Protein AF-A3JAT8-F1 (afdb_monomer)

Secondary structure (DSSP, 8-state):
--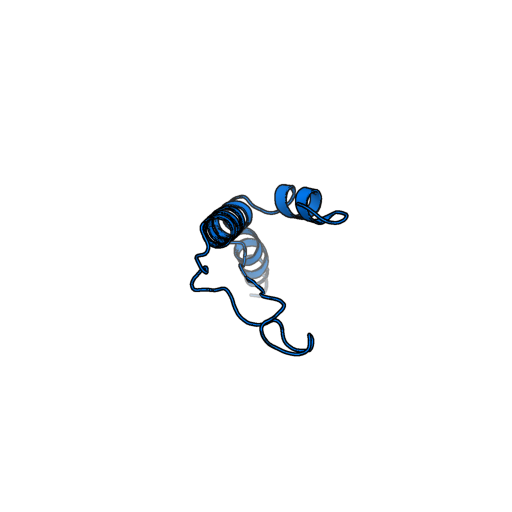-TTHHHHHHTS-HHHHHHHHHHHHHHHTT---TT-EEPTTSSSTTSEE-----HHHHHHHHTTS----

Structure (mmCIF, N/CA/C/O backbone):
data_AF-A3JAT8-F1
#
_entry.id   AF-A3JAT8-F1
#
loop_
_atom_site.group_PDB
_atom_site.id
_atom_site.type_symbol
_atom_site.label_atom_id
_atom_site.label_alt_id
_atom_site.label_comp_id
_atom_site.label_asym_id
_atom_site.label_entity_id
_atom_site.label_seq_id
_atom_site.pdbx_PDB_ins_code
_atom_site.Cartn_x
_atom_site.Cartn_y
_atom_site.Cartn_z
_atom_site.occupancy
_atom_site.B_iso_or_equiv
_atom_site.auth_seq_id
_atom_site.auth_comp_id
_atom_site.auth_asym_id
_atom_site.auth_atom_id
_atom_site.pdbx_PDB_model_num
ATOM 1 N N . MET A 1 1 ? -8.514 9.651 -2.818 1.00 86.69 1 MET A N 1
ATOM 2 C CA . MET A 1 1 ? -7.537 10.755 -2.973 1.00 86.69 1 MET A CA 1
ATOM 3 C C . MET A 1 1 ? -6.146 10.186 -2.729 1.00 86.69 1 MET A C 1
ATOM 5 O O . MET A 1 1 ? -6.020 9.368 -1.831 1.00 86.69 1 MET A O 1
ATOM 9 N N . TRP A 1 2 ? -5.140 10.563 -3.521 1.00 93.12 2 TRP A N 1
ATOM 10 C CA . TRP A 1 2 ? -3.739 10.178 -3.294 1.00 93.12 2 TRP A CA 1
ATOM 11 C C . TRP A 1 2 ? -3.002 11.315 -2.584 1.00 93.12 2 TRP A C 1
ATOM 13 O O . TRP A 1 2 ? -3.287 12.476 -2.869 1.00 93.12 2 TRP A O 1
ATOM 23 N N . ILE A 1 3 ? -2.061 10.994 -1.695 1.00 95.56 3 ILE A N 1
ATOM 24 C CA . ILE A 1 3 ? -1.272 11.984 -0.946 1.00 95.56 3 ILE A CA 1
ATOM 25 C C . ILE A 1 3 ? 0.193 11.889 -1.388 1.00 95.56 3 ILE A C 1
ATOM 27 O O . ILE A 1 3 ? 0.746 10.793 -1.472 1.00 95.56 3 ILE A O 1
ATOM 31 N N . GLY A 1 4 ? 0.824 13.033 -1.672 1.00 96.19 4 GLY A N 1
ATOM 32 C CA . GLY A 1 4 ? 2.245 13.103 -2.026 1.00 96.19 4 GLY A CA 1
ATOM 33 C C . GLY A 1 4 ? 2.613 12.278 -3.266 1.00 96.19 4 GLY A C 1
ATOM 34 O O . GLY A 1 4 ? 1.940 12.346 -4.296 1.00 96.19 4 GLY A O 1
ATOM 35 N N . SER A 1 5 ? 3.693 11.498 -3.169 1.00 97.00 5 SER A N 1
ATOM 36 C CA . SER A 1 5 ? 4.193 10.632 -4.247 1.00 97.00 5 SER A CA 1
ATOM 37 C C . SER A 1 5 ? 3.485 9.278 -4.347 1.00 97.00 5 SER A C 1
ATOM 39 O O . SER A 1 5 ? 3.725 8.565 -5.316 1.00 97.00 5 SER A O 1
ATOM 41 N N . ALA A 1 6 ? 2.560 8.941 -3.436 1.00 94.88 6 ALA A N 1
ATOM 42 C CA . ALA A 1 6 ? 2.030 7.582 -3.277 1.00 94.88 6 ALA A CA 1
ATOM 43 C C . ALA A 1 6 ? 1.530 6.932 -4.582 1.00 94.88 6 ALA A C 1
ATOM 45 O O . ALA A 1 6 ? 1.800 5.762 -4.835 1.00 94.88 6 ALA A O 1
ATOM 46 N N . LYS A 1 7 ? 0.841 7.692 -5.448 1.00 95.56 7 LYS A N 1
ATOM 47 C CA . LYS A 1 7 ? 0.391 7.177 -6.755 1.00 95.56 7 LYS A CA 1
ATOM 48 C C . LYS A 1 7 ? 1.561 6.893 -7.698 1.00 95.56 7 LYS A C 1
ATOM 50 O O . LYS A 1 7 ? 1.542 5.892 -8.403 1.00 95.56 7 LYS A O 1
ATOM 55 N N . LYS A 1 8 ? 2.539 7.801 -7.756 1.00 97.00 8 LYS A N 1
ATOM 56 C CA . LYS A 1 8 ? 3.708 7.669 -8.637 1.00 97.00 8 LYS A CA 1
ATOM 57 C C . LYS A 1 8 ? 4.553 6.472 -8.213 1.00 97.00 8 LYS A C 1
ATOM 59 O O . LYS A 1 8 ? 4.929 5.682 -9.070 1.00 97.00 8 LYS A O 1
ATOM 64 N N . ASP A 1 9 ? 4.765 6.320 -6.909 1.00 96.31 9 ASP A N 1
ATOM 65 C CA . ASP A 1 9 ? 5.548 5.222 -6.346 1.00 96.31 9 ASP A CA 1
ATOM 66 C C . ASP A 1 9 ? 4.867 3.878 -6.620 1.00 96.31 9 ASP A C 1
ATOM 68 O O . ASP A 1 9 ? 5.531 2.952 -7.068 1.00 96.31 9 ASP A O 1
ATOM 72 N N . LEU A 1 10 ? 3.539 3.788 -6.458 1.00 94.44 10 LEU A N 1
ATOM 73 C CA . LEU A 1 10 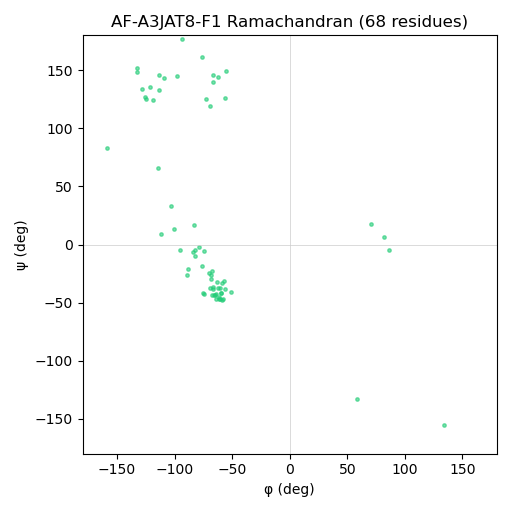? 2.791 2.573 -6.793 1.00 94.44 10 LEU A CA 1
ATOM 74 C C . LEU A 1 10 ? 2.892 2.215 -8.283 1.00 94.44 10 LEU A C 1
ATOM 76 O O . LEU A 1 10 ? 3.131 1.061 -8.614 1.00 94.44 10 LEU A O 1
ATOM 80 N N . VAL A 1 11 ? 2.739 3.187 -9.187 1.00 95.69 11 VAL A N 1
ATOM 81 C CA . VAL A 1 11 ? 2.811 2.945 -10.644 1.00 95.69 11 VAL A CA 1
ATOM 82 C C . VAL A 1 11 ? 4.223 2.542 -11.097 1.00 95.69 11 VAL A C 1
ATOM 84 O O . VAL A 1 11 ? 4.373 1.901 -12.133 1.00 95.69 11 VAL A O 1
ATOM 87 N N . ALA A 1 12 ? 5.260 2.886 -10.329 1.00 96.19 12 ALA A N 1
ATOM 88 C CA . ALA A 1 12 ? 6.633 2.450 -10.583 1.00 96.19 12 ALA A CA 1
ATOM 89 C C . ALA A 1 12 ? 6.938 1.032 -10.055 1.00 96.19 12 ALA A C 1
ATOM 91 O O . ALA A 1 12 ? 8.001 0.487 -10.358 1.00 96.19 12 ALA A O 1
ATOM 92 N N . MET A 1 13 ? 6.044 0.429 -9.261 1.00 94.25 13 MET A N 1
ATOM 93 C CA . MET A 1 13 ? 6.219 -0.932 -8.745 1.00 94.25 13 MET A CA 1
ATOM 94 C C . MET A 1 13 ? 5.939 -1.993 -9.822 1.00 94.25 13 MET A C 1
ATOM 96 O O . MET A 1 13 ? 5.258 -1.714 -10.807 1.00 94.25 13 MET A O 1
ATOM 100 N N . PRO A 1 14 ? 6.415 -3.236 -9.642 1.00 95.75 14 PRO A N 1
ATOM 101 C CA . PRO A 1 14 ? 6.053 -4.360 -10.503 1.00 95.75 14 PRO A CA 1
ATOM 102 C C . PRO A 1 14 ? 4.536 -4.585 -10.613 1.00 95.75 14 PRO A C 1
ATOM 104 O O . PRO A 1 14 ? 3.794 -4.337 -9.661 1.00 95.75 14 PRO A O 1
ATOM 107 N N . ASN A 1 15 ? 4.080 -5.092 -11.763 1.00 94.00 15 ASN A N 1
ATOM 108 C CA . ASN A 1 15 ? 2.652 -5.282 -12.057 1.00 94.00 15 ASN A CA 1
ATOM 109 C C . ASN A 1 15 ? 1.933 -6.157 -11.015 1.00 94.00 15 ASN A C 1
ATOM 111 O O . ASN A 1 15 ? 0.817 -5.842 -10.622 1.00 94.00 15 ASN A O 1
ATOM 115 N N . ASP A 1 16 ? 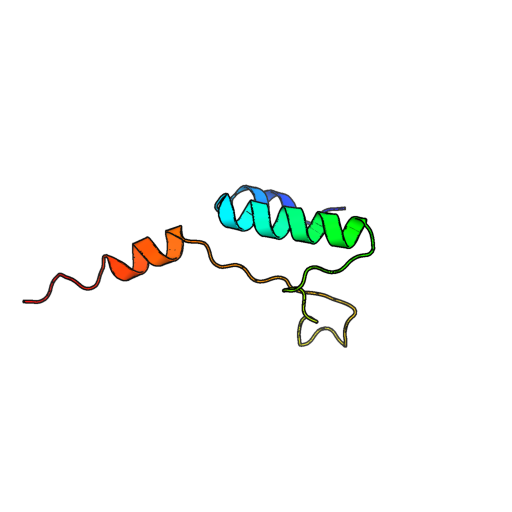2.591 -7.203 -10.508 1.00 92.94 16 ASP A N 1
ATOM 116 C CA . ASP A 1 16 ? 2.026 -8.088 -9.482 1.00 92.94 16 ASP A CA 1
ATOM 117 C C . ASP A 1 16 ? 1.747 -7.361 -8.156 1.00 92.94 16 ASP A C 1
ATOM 119 O O . ASP A 1 16 ? 0.776 -7.670 -7.465 1.00 92.94 16 ASP A O 1
ATOM 123 N N . VAL A 1 17 ? 2.555 -6.356 -7.815 1.00 94.00 17 VAL A N 1
ATOM 124 C CA . VAL A 1 17 ? 2.308 -5.482 -6.661 1.00 94.00 17 VAL A CA 1
ATOM 125 C C . VAL A 1 17 ? 1.172 -4.502 -6.958 1.00 94.00 17 VAL A C 1
ATOM 127 O O . VAL A 1 17 ? 0.303 -4.297 -6.107 1.00 94.00 17 VAL A O 1
ATOM 130 N N . GLN A 1 18 ? 1.148 -3.920 -8.160 1.00 95.25 18 GLN A N 1
ATOM 131 C CA . GLN A 1 18 ? 0.086 -2.997 -8.570 1.00 95.25 18 GLN A CA 1
ATOM 132 C C . GLN A 1 18 ? -1.296 -3.656 -8.528 1.00 95.25 18 GLN A C 1
ATOM 134 O O . GLN A 1 18 ? -2.233 -3.043 -8.015 1.00 95.25 18 GLN A O 1
ATOM 139 N N . ASP A 1 19 ? -1.414 -4.904 -8.983 1.00 94.19 19 ASP A N 1
ATOM 140 C CA . ASP A 1 19 ? -2.674 -5.654 -8.995 1.00 94.19 19 ASP A CA 1
ATOM 141 C C . ASP A 1 19 ? -3.236 -5.847 -7.579 1.00 94.19 19 ASP A C 1
ATOM 143 O O . ASP A 1 19 ? -4.409 -5.562 -7.318 1.00 94.19 19 ASP A O 1
ATOM 147 N N . VAL A 1 20 ? -2.389 -6.267 -6.632 1.00 94.19 20 VAL A N 1
ATOM 148 C CA . VAL A 1 20 ? -2.804 -6.495 -5.238 1.00 94.19 20 VAL A CA 1
ATOM 149 C C . VAL A 1 20 ? -3.259 -5.197 -4.577 1.00 94.19 20 VAL A C 1
ATOM 151 O O . VAL A 1 20 ? -4.318 -5.155 -3.948 1.00 94.19 20 VAL A O 1
ATOM 154 N N . PHE A 1 21 ? -2.491 -4.116 -4.729 1.00 94.50 21 PHE A N 1
ATOM 155 C CA . PHE A 1 21 ? -2.866 -2.825 -4.151 1.00 94.50 21 PHE A CA 1
ATOM 156 C C . PHE A 1 21 ? -4.088 -2.217 -4.843 1.00 94.50 21 PHE A C 1
ATOM 158 O O . PHE A 1 21 ? -4.938 -1.640 -4.167 1.00 94.50 21 PHE A O 1
ATOM 165 N N . GLY A 1 22 ? -4.218 -2.371 -6.161 1.00 93.69 22 GLY A N 1
ATOM 166 C CA . GLY A 1 22 ? -5.388 -1.933 -6.918 1.00 93.69 22 GLY A CA 1
ATOM 167 C C . GLY A 1 22 ? -6.667 -2.601 -6.417 1.00 93.69 22 GLY A C 1
ATOM 168 O O . GLY A 1 22 ? -7.645 -1.911 -6.118 1.00 93.69 22 GLY A O 1
ATOM 169 N N . PHE A 1 23 ? -6.637 -3.923 -6.232 1.00 94.06 23 PHE A N 1
ATOM 170 C CA . PHE A 1 23 ? -7.770 -4.666 -5.685 1.00 94.06 23 PHE A CA 1
ATOM 171 C C . PHE A 1 23 ? -8.064 -4.290 -4.228 1.00 94.06 23 PHE A C 1
ATOM 173 O O . PHE A 1 23 ? -9.215 -4.0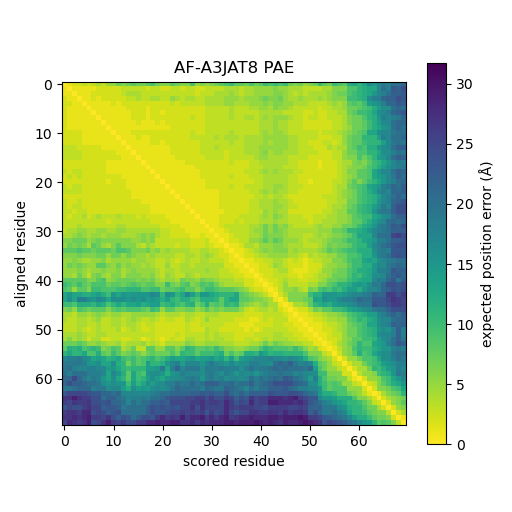36 -3.873 1.00 94.06 23 PHE A O 1
ATOM 180 N N . ALA A 1 24 ? -7.033 -4.156 -3.389 1.00 93.81 24 ALA A N 1
ATOM 181 C CA . ALA A 1 24 ? -7.215 -3.729 -2.005 1.00 93.81 24 ALA A CA 1
ATOM 182 C C . ALA A 1 24 ? -7.861 -2.336 -1.897 1.00 93.81 24 ALA A C 1
ATOM 184 O O . ALA A 1 24 ? -8.754 -2.131 -1.075 1.00 93.81 24 ALA A O 1
ATOM 185 N N . LEU A 1 25 ? -7.452 -1.387 -2.745 1.00 93.31 25 LEU A N 1
ATOM 186 C CA . LEU A 1 25 ? -8.043 -0.049 -2.795 1.00 93.31 25 LEU A CA 1
ATOM 187 C C . LEU A 1 25 ? -9.491 -0.076 -3.289 1.00 93.31 25 LEU A C 1
ATOM 189 O O . LEU A 1 25 ? -10.312 0.674 -2.763 1.00 93.31 25 LEU A O 1
ATOM 193 N N . HIS A 1 26 ? -9.807 -0.932 -4.262 1.00 93.31 26 HIS A N 1
ATOM 194 C CA . HIS A 1 26 ? -11.178 -1.126 -4.728 1.00 93.31 26 HIS A CA 1
ATOM 195 C C . HIS A 1 26 ? -12.094 -1.626 -3.602 1.00 93.31 26 HIS A C 1
ATOM 197 O O . HIS A 1 26 ? -13.147 -1.032 -3.376 1.00 93.31 26 HIS A O 1
ATOM 203 N N . LEU A 1 27 ? -11.664 -2.640 -2.842 1.00 93.38 27 LEU A N 1
ATOM 204 C CA . LEU A 1 27 ? -12.426 -3.147 -1.695 1.00 93.38 27 LEU A CA 1
ATOM 205 C C . LEU A 1 27 ? -12.680 -2.049 -0.659 1.00 93.38 27 LEU A C 1
ATOM 207 O O . LEU A 1 27 ? -13.817 -1.842 -0.247 1.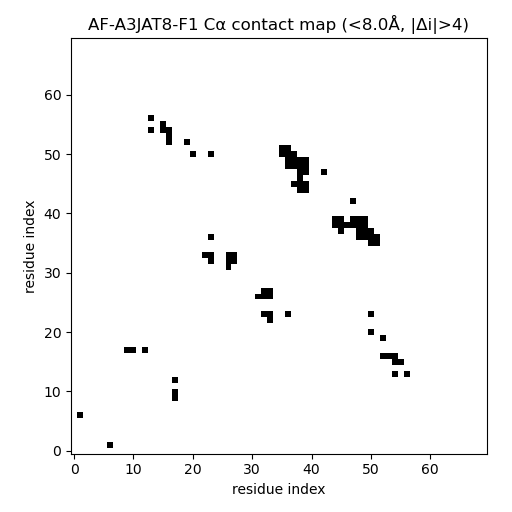00 93.38 27 LEU A O 1
ATOM 211 N N . VAL A 1 28 ? -11.650 -1.274 -0.305 1.00 91.19 28 VAL A N 1
ATOM 212 C CA . VAL A 1 28 ? -11.797 -0.160 0.647 1.00 91.19 28 VAL A CA 1
ATOM 213 C C . VAL A 1 28 ? -12.783 0.898 0.139 1.00 91.19 28 VAL A C 1
ATOM 215 O O . VAL A 1 28 ? -13.554 1.442 0.927 1.00 91.19 28 VAL A O 1
ATOM 218 N N . GLN A 1 29 ? -12.804 1.178 -1.168 1.00 91.00 29 GLN A N 1
ATOM 219 C CA . GLN A 1 29 ? -13.778 2.097 -1.771 1.00 91.00 29 GLN A CA 1
ATOM 220 C C . GLN A 1 29 ? -15.209 1.549 -1.751 1.00 91.00 29 GLN A C 1
ATOM 222 O O . GLN A 1 29 ? -16.149 2.334 -1.649 1.00 91.00 29 GLN A O 1
ATOM 227 N N . ALA A 1 30 ? -15.373 0.226 -1.808 1.00 94.38 30 ALA A N 1
ATOM 228 C CA . ALA A 1 30 ? -16.658 -0.452 -1.657 1.00 94.38 30 ALA A CA 1
ATOM 229 C C . ALA A 1 30 ? -17.115 -0.577 -0.187 1.00 94.38 30 ALA A C 1
ATOM 231 O O . ALA A 1 30 ? -18.205 -1.075 0.077 1.00 94.38 30 ALA A O 1
ATOM 232 N N . GLY A 1 31 ? -16.308 -0.114 0.777 1.00 91.19 31 GLY A N 1
ATOM 233 C CA . GLY A 1 31 ? -16.571 -0.276 2.212 1.00 91.19 31 GLY A CA 1
ATOM 234 C C . GLY A 1 31 ? -16.145 -1.637 2.771 1.00 91.19 31 GLY A C 1
ATOM 235 O O . GLY A 1 31 ? -16.395 -1.931 3.940 1.00 91.19 31 GLY A O 1
ATOM 236 N N . GLU A 1 32 ? -15.475 -2.451 1.960 1.00 91.75 32 GLU A N 1
ATOM 237 C CA . GLU A 1 32 ? -14.916 -3.742 2.338 1.00 91.75 32 GLU A CA 1
ATOM 238 C C . GLU A 1 32 ? -13.448 -3.620 2.777 1.00 91.75 32 GLU A C 1
ATOM 240 O O . GLU A 1 32 ? -12.834 -2.548 2.762 1.00 91.75 32 GLU A O 1
ATOM 245 N N . LYS A 1 33 ? -12.860 -4.736 3.213 1.00 86.56 33 LYS A N 1
ATOM 246 C CA . LYS A 1 33 ? -11.455 -4.807 3.622 1.00 86.56 33 LYS A CA 1
ATOM 247 C C . LYS A 1 33 ? -10.779 -5.955 2.898 1.00 86.56 33 LYS A C 1
ATOM 249 O O . LYS A 1 33 ? -11.299 -7.059 2.867 1.00 86.56 33 LYS A O 1
ATOM 254 N N . HIS A 1 34 ? -9.593 -5.691 2.368 1.00 87.88 34 HIS A N 1
ATOM 255 C CA . HIS A 1 34 ? -8.746 -6.734 1.808 1.00 87.88 34 HIS A CA 1
ATOM 256 C C . HIS A 1 34 ? -8.264 -7.686 2.912 1.00 87.88 34 HIS A C 1
ATOM 258 O O . HIS A 1 34 ? -7.841 -7.218 3.968 1.00 87.88 34 HIS A O 1
ATOM 264 N N . ASP A 1 35 ? -8.227 -8.995 2.656 1.00 87.38 35 ASP A N 1
ATOM 265 C CA . ASP A 1 35 ? -7.864 -10.016 3.660 1.00 87.38 35 ASP A CA 1
ATOM 266 C C . ASP A 1 35 ? -6.478 -9.803 4.285 1.00 87.38 35 ASP A C 1
ATOM 268 O O . ASP A 1 35 ? -6.227 -10.121 5.446 1.00 87.38 35 ASP A O 1
ATOM 272 N N . LYS A 1 36 ? -5.550 -9.235 3.506 1.00 84.94 36 LYS A N 1
ATOM 273 C CA . LYS A 1 36 ? -4.189 -8.906 3.965 1.00 84.94 36 LYS A CA 1
ATOM 274 C C . LYS A 1 36 ? -4.077 -7.554 4.690 1.00 84.94 36 LYS A C 1
ATOM 276 O O . LYS A 1 36 ? -2.988 -7.240 5.176 1.00 84.94 36 LYS A O 1
ATOM 281 N N . ALA A 1 37 ? -5.147 -6.755 4.735 1.00 90.06 37 ALA A N 1
ATOM 282 C CA . ALA A 1 37 ? -5.139 -5.444 5.376 1.00 90.06 37 ALA A CA 1
ATOM 283 C C . ALA A 1 37 ? -5.117 -5.594 6.899 1.00 90.06 37 ALA A C 1
ATOM 285 O O . ALA A 1 37 ? -5.970 -6.255 7.492 1.00 90.06 37 ALA A O 1
ATOM 286 N N . ARG A 1 38 ? -4.136 -4.971 7.549 1.00 89.19 38 ARG A N 1
ATOM 287 C CA . ARG A 1 38 ? -3.937 -5.067 9.002 1.00 89.19 38 ARG A CA 1
ATOM 288 C C . ARG A 1 38 ? -3.720 -3.682 9.604 1.00 89.19 38 ARG A C 1
ATOM 290 O O . ARG A 1 38 ? -3.227 -2.811 8.900 1.00 89.19 38 ARG A O 1
ATOM 297 N N . PRO A 1 39 ? -4.075 -3.444 10.878 1.00 89.62 39 PRO A N 1
ATOM 298 C CA . PRO A 1 39 ? -3.731 -2.198 11.553 1.00 89.62 39 PRO A CA 1
ATOM 299 C C . PRO A 1 39 ? -2.226 -1.935 11.527 1.00 89.62 39 PRO A C 1
ATOM 301 O O . PRO A 1 39 ? -1.445 -2.774 11.981 1.00 89.62 39 PRO A O 1
ATOM 304 N N . LEU A 1 40 ? -1.836 -0.761 11.034 1.00 89.00 40 LEU A N 1
ATOM 305 C CA . LEU A 1 40 ? -0.448 -0.331 11.051 1.00 89.00 40 LEU A CA 1
ATOM 306 C C . LEU A 1 40 ? -0.032 -0.061 12.499 1.00 89.00 40 LEU A C 1
ATOM 308 O O . LEU A 1 40 ? -0.593 0.790 13.198 1.00 89.00 40 LEU A O 1
ATOM 312 N N . LYS A 1 41 ? 0.967 -0.807 12.967 1.00 86.81 41 LYS A N 1
ATOM 313 C CA . LYS A 1 41 ? 1.479 -0.664 14.333 1.00 86.81 41 LYS A CA 1
ATOM 314 C C . LYS A 1 41 ? 2.064 0.737 14.547 1.00 86.81 41 LYS A C 1
ATOM 316 O O . LYS A 1 41 ? 2.690 1.301 13.658 1.00 86.81 41 LYS A O 1
ATOM 321 N N . GLY A 1 42 ? 1.882 1.284 15.750 1.00 86.94 42 GLY A N 1
ATOM 322 C CA . GLY A 1 42 ? 2.422 2.597 16.134 1.00 86.94 42 GLY A CA 1
ATOM 323 C C . GLY A 1 42 ? 1.543 3.804 15.780 1.00 86.94 42 GLY A C 1
ATOM 324 O O . GLY A 1 42 ? 1.856 4.904 16.217 1.00 86.94 42 GLY A O 1
ATOM 325 N N . PHE A 1 43 ? 0.418 3.615 15.079 1.00 82.75 43 PHE A N 1
ATOM 326 C CA . PHE A 1 43 ? -0.500 4.695 14.669 1.00 82.75 43 PHE A CA 1
ATOM 327 C C . PHE A 1 43 ? -1.784 4.781 15.516 1.00 82.75 43 PHE A C 1
ATOM 329 O O . PHE A 1 43 ? -2.850 5.147 15.030 1.00 82.75 43 PHE A O 1
ATOM 336 N N . GLY A 1 44 ? -1.697 4.447 16.807 1.00 74.25 44 GLY A N 1
ATOM 337 C CA . GLY A 1 44 ? -2.775 4.718 17.769 1.00 74.25 44 GLY A CA 1
ATOM 338 C C . GLY A 1 44 ? -4.057 3.884 17.614 1.00 74.25 44 GLY A C 1
ATOM 339 O O . GLY A 1 44 ? -5.083 4.263 18.169 1.00 74.25 44 GLY A O 1
ATOM 340 N N . GLY A 1 45 ? -4.029 2.757 16.893 1.00 72.88 45 GLY A N 1
ATOM 341 C CA . GLY A 1 45 ? -5.162 1.827 16.774 1.00 72.88 45 GLY A CA 1
ATOM 342 C C . GLY A 1 45 ? -5.429 1.379 15.335 1.00 72.88 45 GLY A C 1
ATOM 343 O O . GLY A 1 45 ? -4.537 1.401 14.495 1.00 72.88 45 GLY A O 1
ATOM 344 N N . ALA A 1 46 ? -6.668 0.976 15.033 1.00 78.69 46 ALA A N 1
ATOM 345 C CA . ALA A 1 46 ? -7.084 0.501 13.704 1.00 78.69 46 ALA A CA 1
ATOM 346 C C . ALA A 1 46 ? -7.447 1.625 12.707 1.00 78.69 46 ALA A C 1
ATOM 348 O O . ALA A 1 46 ? -8.108 1.363 11.704 1.00 78.69 46 ALA A O 1
ATOM 349 N N . GLY A 1 47 ? -7.042 2.871 12.985 1.00 82.19 47 GLY A N 1
ATOM 350 C CA . GLY A 1 47 ? -7.329 4.035 12.135 1.00 82.19 47 GLY A CA 1
ATOM 351 C C . GLY A 1 47 ? -6.472 4.112 10.869 1.00 82.19 47 GLY A C 1
ATOM 352 O O . GLY A 1 47 ? -6.845 4.792 9.918 1.00 82.19 47 GLY A O 1
ATOM 353 N N . VAL A 1 48 ? -5.347 3.393 10.839 1.00 87.12 48 VAL A N 1
ATOM 354 C CA . VAL A 1 48 ? -4.471 3.269 9.670 1.00 87.12 48 VAL A CA 1
ATOM 355 C C . VAL A 1 48 ? -4.285 1.788 9.376 1.00 87.12 48 VAL A C 1
ATOM 357 O O . VAL A 1 48 ? -3.928 1.022 10.271 1.00 87.12 48 VAL A O 1
ATOM 360 N N . LEU A 1 49 ? -4.543 1.379 8.134 1.00 88.81 49 LEU A N 1
ATOM 361 C CA . LEU A 1 49 ? -4.354 0.004 7.677 1.00 88.81 49 LEU A CA 1
ATOM 362 C C . LEU A 1 49 ? -3.167 -0.082 6.714 1.00 88.81 49 LEU A C 1
ATOM 364 O O . LEU A 1 49 ? -2.964 0.810 5.893 1.00 88.81 49 LEU A O 1
ATOM 368 N N . GLU A 1 50 ? -2.418 -1.177 6.799 1.00 90.25 50 GLU A N 1
ATOM 369 C CA . GLU A 1 50 ? -1.331 -1.535 5.891 1.00 90.25 50 GLU A CA 1
ATOM 370 C C . GLU A 1 50 ? -1.668 -2.788 5.075 1.00 90.25 50 GLU A C 1
ATOM 372 O O . GLU A 1 50 ? -2.305 -3.722 5.569 1.00 90.25 50 GLU A O 1
ATOM 377 N N . VAL A 1 51 ? -1.196 -2.818 3.828 1.00 91.69 51 VAL A N 1
ATOM 378 C CA . VAL A 1 51 ? -1.173 -3.996 2.953 1.00 91.69 51 VAL A CA 1
ATOM 379 C C . VAL A 1 51 ? 0.282 -4.228 2.567 1.00 91.69 51 VAL A C 1
ATOM 381 O O . VAL A 1 51 ? 0.994 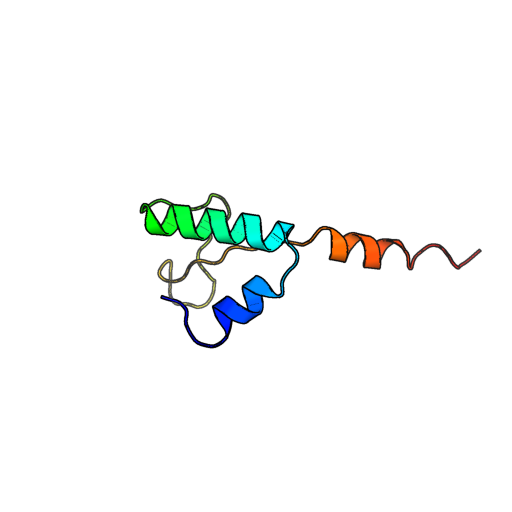-3.279 2.249 1.00 91.69 51 VAL A O 1
ATOM 384 N N . VAL A 1 52 ? 0.736 -5.480 2.619 1.00 90.62 52 VAL A N 1
ATOM 385 C CA . VAL A 1 52 ? 2.119 -5.852 2.299 1.00 90.62 52 VAL A CA 1
ATOM 386 C C . VAL A 1 52 ? 2.098 -6.916 1.215 1.00 90.62 52 VAL A C 1
ATOM 388 O O . VAL A 1 52 ? 1.474 -7.963 1.392 1.00 90.62 52 VAL 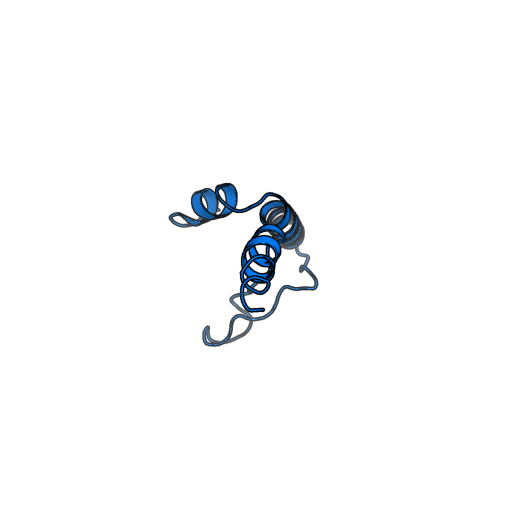A O 1
ATOM 391 N N . GLU A 1 53 ? 2.810 -6.654 0.124 1.00 90.00 53 GLU A N 1
ATOM 392 C CA . GLU A 1 53 ? 3.013 -7.593 -0.976 1.00 90.00 53 GLU A CA 1
ATOM 393 C C . GLU A 1 53 ? 4.495 -7.630 -1.360 1.00 90.00 53 GLU A C 1
ATOM 395 O O . GLU A 1 53 ? 5.209 -6.636 -1.205 1.00 90.00 53 GLU A O 1
ATOM 400 N N . ARG A 1 54 ? 4.971 -8.787 -1.828 1.00 87.56 54 ARG A N 1
ATOM 401 C CA . ARG A 1 54 ? 6.360 -8.969 -2.259 1.00 87.56 54 ARG A CA 1
ATOM 402 C C . ARG A 1 54 ? 6.371 -9.345 -3.734 1.00 87.56 54 ARG A C 1
ATOM 404 O O . ARG A 1 54 ? 5.787 -10.358 -4.102 1.00 87.56 54 ARG A O 1
ATOM 411 N N . SER A 1 55 ? 7.085 -8.575 -4.551 1.00 86.19 55 SER A N 1
ATOM 412 C CA . SER A 1 55 ? 7.186 -8.877 -5.978 1.00 86.19 55 SER A CA 1
ATOM 413 C C . SER A 1 55 ? 7.954 -10.174 -6.228 1.00 86.19 55 SER A C 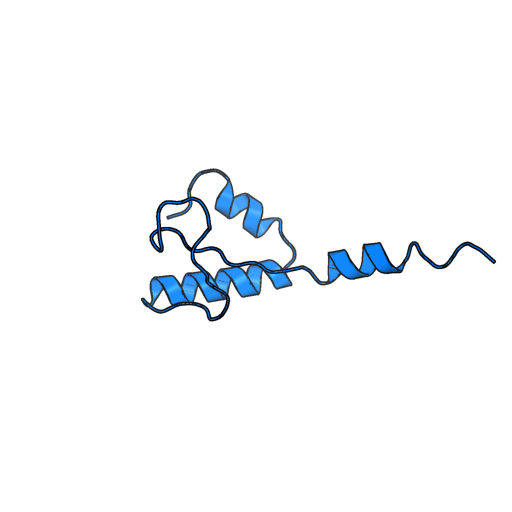1
ATOM 415 O O . SER A 1 55 ? 8.916 -10.508 -5.522 1.00 86.19 55 SER A O 1
ATOM 417 N N . LYS A 1 56 ? 7.555 -10.900 -7.274 1.00 80.31 56 LYS A N 1
ATOM 418 C CA . LYS A 1 56 ? 8.272 -12.100 -7.730 1.00 80.31 56 LYS A CA 1
ATOM 419 C C . LYS A 1 56 ? 9.660 -11.763 -8.285 1.00 80.31 56 LYS A C 1
ATOM 421 O O . LYS A 1 56 ? 10.615 -12.469 -7.979 1.00 80.31 56 LYS A O 1
ATOM 426 N N . ALA A 1 57 ? 9.802 -10.625 -8.968 1.00 67.94 57 ALA A N 1
ATOM 427 C CA . ALA A 1 57 ? 11.083 -10.155 -9.508 1.00 67.94 57 ALA A CA 1
ATOM 428 C C . ALA A 1 57 ? 12.170 -9.967 -8.427 1.00 67.94 57 ALA A C 1
ATOM 430 O O . ALA A 1 57 ? 13.349 -10.222 -8.667 1.00 67.94 57 ALA A O 1
ATOM 431 N N . ALA A 1 58 ? 11.787 -9.577 -7.204 1.00 60.53 58 ALA A N 1
ATOM 432 C CA . ALA A 1 58 ? 12.733 -9.462 -6.093 1.00 60.53 58 ALA A CA 1
ATOM 433 C C . ALA A 1 58 ? 13.251 -10.826 -5.593 1.00 60.53 58 ALA A C 1
ATOM 435 O O . ALA A 1 58 ? 14.333 -10.885 -5.011 1.00 60.53 58 ALA A O 1
ATOM 436 N N . LYS A 1 59 ? 12.502 -11.922 -5.798 1.00 55.06 59 LYS A N 1
ATOM 437 C CA . LYS A 1 59 ? 12.979 -13.278 -5.474 1.00 55.06 59 LYS A CA 1
ATOM 438 C C . LYS A 1 59 ? 13.996 -13.779 -6.494 1.00 55.06 59 LYS A C 1
ATOM 440 O O . LYS A 1 59 ? 15.015 -14.330 -6.092 1.00 55.06 59 LYS A O 1
ATOM 445 N N . GLU A 1 60 ? 13.755 -13.534 -7.778 1.00 57.31 60 GLU A N 1
ATOM 446 C CA . GLU A 1 60 ? 14.627 -14.004 -8.865 1.00 57.31 60 GLU A CA 1
ATOM 447 C C . GLU A 1 60 ? 16.041 -13.403 -8.767 1.00 57.31 60 GLU A C 1
ATOM 449 O O . GLU A 1 60 ? 17.032 -14.113 -8.929 1.00 57.31 60 GLU A O 1
ATOM 454 N N . HIS A 1 61 ? 16.159 -12.134 -8.362 1.00 53.44 61 HIS A N 1
ATOM 455 C CA . HIS A 1 61 ? 17.459 -11.492 -8.126 1.00 53.44 61 HIS A CA 1
ATOM 456 C C . HIS A 1 61 ? 18.235 -12.039 -6.911 1.00 53.44 61 HIS A C 1
ATOM 458 O O . HIS A 1 61 ? 19.460 -11.945 -6.881 1.00 53.44 61 HIS A O 1
ATOM 464 N N . ALA A 1 62 ? 17.554 -12.589 -5.899 1.00 56.22 62 ALA A N 1
ATOM 465 C CA . ALA A 1 62 ? 18.190 -13.092 -4.676 1.00 56.22 62 ALA A CA 1
ATOM 466 C C . ALA A 1 62 ? 18.633 -14.564 -4.785 1.00 56.22 62 ALA A C 1
ATOM 468 O O . ALA A 1 62 ? 19.493 -15.017 -4.026 1.00 56.22 62 ALA A O 1
ATOM 469 N N . GLU A 1 63 ? 18.048 -15.326 -5.710 1.00 57.78 63 GLU A N 1
ATOM 470 C CA . GLU A 1 63 ? 18.363 -16.745 -5.908 1.00 57.78 63 GLU A CA 1
ATOM 471 C C . GLU A 1 63 ? 19.512 -16.964 -6.905 1.00 57.78 63 GLU A C 1
ATOM 473 O O . GLU A 1 63 ? 20.270 -17.917 -6.731 1.00 57.78 63 GLU A O 1
ATOM 478 N N . GLY A 1 64 ? 19.734 -16.041 -7.850 1.00 52.25 64 GLY A N 1
ATOM 479 C CA . GLY A 1 64 ? 20.821 -16.112 -8.839 1.00 52.25 64 GLY A CA 1
ATOM 480 C C . GLY A 1 64 ? 22.240 -15.813 -8.327 1.00 52.25 64 GLY A C 1
ATOM 481 O O . GLY A 1 64 ? 23.189 -15.958 -9.082 1.00 52.25 64 GLY A O 1
ATOM 482 N N . VAL A 1 65 ? 22.416 -15.406 -7.064 1.00 58.75 65 VAL A N 1
ATOM 483 C CA . VAL A 1 65 ? 23.736 -15.034 -6.492 1.00 58.75 65 VAL A CA 1
ATOM 484 C C . VAL A 1 65 ? 24.407 -16.201 -5.742 1.00 58.75 65 VAL A C 1
ATOM 486 O O . VAL A 1 65 ? 25.541 -16.090 -5.291 1.00 58.75 65 VAL A O 1
ATOM 489 N N . LYS A 1 66 ? 23.732 -17.349 -5.596 1.00 58.38 66 LYS A N 1
ATOM 490 C CA . LYS A 1 66 ? 24.204 -18.468 -4.756 1.00 58.38 66 LYS A CA 1
ATOM 491 C C . LYS A 1 66 ? 24.864 -19.637 -5.511 1.00 58.38 66 LYS A C 1
ATOM 493 O O . LYS A 1 66 ? 25.028 -20.679 -4.886 1.00 58.38 66 LYS A O 1
ATOM 498 N N . SER A 1 67 ? 25.229 -19.518 -6.795 1.00 56.31 67 SER A N 1
ATOM 499 C CA . SER A 1 67 ? 25.806 -20.656 -7.550 1.00 56.31 67 SER A CA 1
ATOM 500 C C . SER A 1 67 ? 27.280 -20.551 -7.953 1.00 56.31 67 SER A C 1
ATOM 502 O O . SER A 1 67 ? 27.734 -21.428 -8.676 1.00 56.31 67 SER A O 1
ATOM 504 N N . ASP A 1 68 ? 28.036 -19.558 -7.477 1.00 56.84 68 ASP A N 1
ATOM 505 C CA . ASP A 1 68 ? 29.458 -19.409 -7.835 1.00 56.84 68 ASP A CA 1
ATOM 506 C C . ASP A 1 68 ? 30.370 -19.612 -6.610 1.00 56.84 68 ASP A C 1
ATOM 508 O O . ASP A 1 68 ? 31.015 -18.681 -6.115 1.00 56.84 68 ASP A O 1
ATOM 512 N N . HIS A 1 69 ? 30.387 -20.835 -6.076 1.00 51.66 69 HIS A N 1
ATOM 513 C CA . HIS A 1 69 ? 31.475 -21.327 -5.222 1.00 51.66 69 HIS A CA 1
ATOM 514 C C . HIS A 1 69 ? 31.487 -22.863 -5.215 1.00 51.66 69 HIS A C 1
ATOM 516 O O . HIS A 1 69 ? 30.935 -23.484 -4.309 1.00 51.66 69 HIS A O 1
ATOM 522 N N . ASP A 1 70 ? 32.113 -23.440 -6.242 1.00 49.31 70 ASP A N 1
ATOM 523 C CA . ASP A 1 70 ? 32.669 -24.801 -6.251 1.00 49.31 70 ASP A CA 1
ATOM 524 C C . ASP A 1 70 ? 34.178 -24.708 -6.532 1.00 49.31 70 ASP A C 1
ATOM 526 O O . ASP A 1 70 ? 34.566 -23.877 -7.391 1.00 49.31 70 ASP A O 1
#

Solvent-accessible surface area (backbone atoms only — not comparable to full-atom values): 4562 Å² total; per-residue (Å²): 138,80,64,91,59,54,60,61,57,46,72,71,44,58,69,74,44,40,52,53,54,51,51,37,52,51,32,48,74,74,74,45,75,39,92,71,53,39,60,35,83,93,59,90,47,80,86,40,72,39,73,84,79,80,54,69,71,66,51,58,66,66,62,73,73,75,78,87,82,132

pLDDT: mean 83.75, std 14.55, range 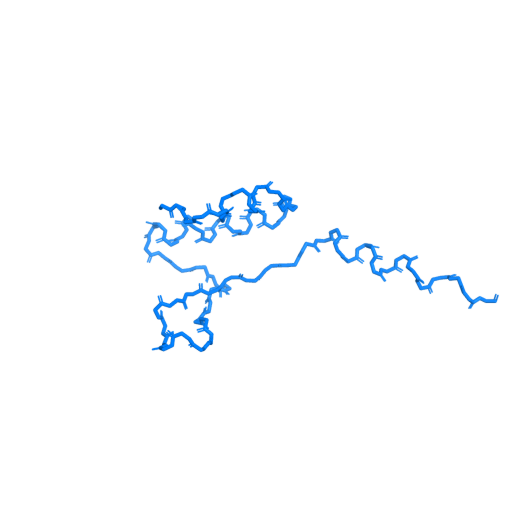[49.31, 97.0]

Mean predicted aligned error: 8.2 Å

Sequence (70 aa):
MWIGSAKKDLVAMPNDVQDVFGFALHLVQAGEKHDKARPLKGFGGAGVLEVVERSKAAKEHAEGVKSDHD

Foldseek 3Di:
DDDDCVVVVLVPDDPVSVVLVVVQVVQVVVVHGDPQWDQDPPPPDNPDTDHDDDDPVVVVVVVVVPPPDD

Radius of gyration: 16.09 Å; Cα contacts (8 Å, |Δi|>4): 45; chains: 1; bounding box: 49×38×30 Å